Protein AF-A0A8S4F7B5-F1 (afdb_monomer_lite)

Sequence (171 aa):
MMTVSSQVSALLQYINAEASHYRSGHIVLTMGGDFTYQDAGMWYTNLDKLIEHTNRVAEGKVHLFYSTPNCYLKAVHDANPTLPTKRDDFFPYASDPNSFWTGYFTSKPTIKLYEREGNSVLQRDDFSPYASDPNSFWTGYFTSKPTIKLYEREGNNVLQVSVGRPATRDN

Organism: Plutella xylostella (NCBI:txid51655)

Structure (mmCIF, N/CA/C/O backbone):
data_AF-A0A8S4F7B5-F1
#
_entry.id   AF-A0A8S4F7B5-F1
#
loop_
_atom_site.group_PDB
_atom_site.id
_atom_site.type_symbol
_atom_site.label_atom_id
_atom_site.label_alt_id
_atom_site.label_comp_id
_atom_site.label_asym_id
_atom_site.label_entity_id
_atom_site.label_seq_id
_atom_site.pdbx_PDB_ins_code
_atom_site.Cartn_x
_atom_site.Cartn_y
_atom_site.Cartn_z
_atom_site.occupancy
_atom_site.B_iso_or_equiv
_atom_site.auth_seq_id
_atom_site.auth_comp_id
_atom_site.auth_asym_id
_atom_site.auth_atom_id
_atom_site.pdbx_PDB_model_num
ATOM 1 N N . MET A 1 1 ? 7.196 14.644 26.484 1.00 45.84 1 MET A N 1
ATOM 2 C CA . MET A 1 1 ? 6.968 13.202 26.233 1.00 45.84 1 MET A CA 1
ATOM 3 C C . MET A 1 1 ? 5.534 13.027 25.766 1.00 45.84 1 MET A C 1
ATOM 5 O O . MET A 1 1 ? 4.646 13.499 26.462 1.00 45.84 1 MET A O 1
ATOM 9 N N . MET A 1 2 ? 5.306 12.428 24.593 1.00 62.34 2 MET A N 1
ATOM 10 C CA . MET A 1 2 ? 3.946 12.111 24.132 1.00 62.34 2 MET A CA 1
ATOM 11 C C . MET A 1 2 ? 3.364 10.991 24.999 1.00 62.34 2 MET A C 1
ATOM 13 O O . MET A 1 2 ? 4.046 10.004 25.266 1.00 62.34 2 MET A O 1
ATOM 17 N N . THR A 1 3 ? 2.130 11.159 25.468 1.00 84.44 3 THR A N 1
ATOM 18 C CA . THR A 1 3 ? 1.444 10.171 26.308 1.00 84.44 3 THR A CA 1
ATOM 19 C C . THR A 1 3 ? 0.705 9.160 25.431 1.00 84.44 3 THR A C 1
ATOM 21 O O . THR A 1 3 ? 0.386 9.431 24.272 1.00 84.44 3 THR A O 1
ATOM 24 N N . VAL A 1 4 ? 0.400 7.980 25.973 1.00 82.62 4 VAL A N 1
ATOM 25 C CA . VAL A 1 4 ? -0.364 6.950 25.244 1.00 82.62 4 VAL A CA 1
ATOM 26 C C . VAL A 1 4 ? -1.724 7.492 24.782 1.00 82.62 4 VAL A C 1
ATOM 28 O O . VAL A 1 4 ? -2.125 7.268 23.646 1.00 82.62 4 VAL A O 1
ATOM 31 N N . SER A 1 5 ? -2.386 8.299 25.617 1.00 85.19 5 SER A N 1
ATOM 32 C CA . SER A 1 5 ? -3.665 8.942 25.282 1.00 85.19 5 SER A CA 1
ATOM 33 C C . SER A 1 5 ? -3.565 9.888 24.074 1.00 85.19 5 SER A C 1
ATOM 35 O O . SER A 1 5 ? -4.427 9.857 23.191 1.00 85.19 5 SER A O 1
ATOM 37 N N . SER A 1 6 ? -2.484 10.676 23.967 1.00 90.06 6 SER A N 1
ATOM 38 C CA . SER A 1 6 ? -2.290 11.546 22.798 1.00 90.06 6 SER A CA 1
ATOM 39 C C . SER A 1 6 ? -2.048 10.747 21.515 1.00 90.06 6 SER A C 1
ATOM 41 O O . SER A 1 6 ? -2.540 11.139 20.462 1.00 90.06 6 SER A O 1
ATOM 43 N N . GLN A 1 7 ? -1.346 9.610 21.602 1.00 89.81 7 GLN A N 1
ATOM 44 C CA . GLN A 1 7 ? -1.107 8.731 20.449 1.00 89.81 7 GLN A CA 1
ATOM 45 C C . GLN A 1 7 ? -2.393 8.058 19.962 1.00 89.81 7 GLN A C 1
ATOM 47 O O . GLN A 1 7 ? -2.670 8.055 18.767 1.00 89.81 7 GLN A O 1
ATOM 52 N N . VAL A 1 8 ? -3.214 7.546 20.884 1.00 92.00 8 VAL A N 1
ATOM 53 C CA . VAL A 1 8 ? -4.521 6.955 20.551 1.00 92.00 8 VAL A CA 1
ATOM 54 C C . VAL A 1 8 ? -5.432 7.989 19.892 1.00 92.00 8 VAL A C 1
ATOM 56 O O . VAL A 1 8 ? -6.066 7.698 18.882 1.00 92.00 8 VAL A O 1
ATOM 59 N N . SER A 1 9 ? -5.459 9.217 20.416 1.00 92.25 9 SER A N 1
ATOM 60 C CA . SER A 1 9 ? -6.266 10.300 19.842 1.00 92.25 9 SER A CA 1
ATOM 61 C C . SER A 1 9 ? -5.820 10.656 18.419 1.00 92.25 9 SER A C 1
ATOM 63 O O . SER A 1 9 ? -6.657 10.776 17.526 1.00 92.25 9 SER A O 1
ATOM 65 N N . ALA A 1 10 ? -4.506 10.764 18.191 1.00 93.69 10 ALA A N 1
ATOM 66 C CA . ALA A 1 10 ? -3.943 11.013 16.865 1.00 93.69 10 ALA A CA 1
ATOM 67 C C . ALA A 1 10 ? -4.250 9.867 15.886 1.00 93.69 10 ALA A C 1
ATOM 69 O O . ALA A 1 10 ? -4.656 10.115 14.751 1.00 93.69 10 ALA A O 1
ATOM 70 N N . LEU A 1 11 ? -4.130 8.615 16.339 1.00 93.12 11 LEU A N 1
ATOM 71 C CA . LEU A 1 11 ? -4.462 7.439 15.539 1.00 93.12 11 LEU A CA 1
ATOM 72 C C . LEU A 1 11 ? -5.942 7.421 15.143 1.00 93.12 11 LEU A C 1
ATOM 74 O O . LEU A 1 11 ? -6.256 7.186 13.982 1.00 93.12 11 LEU A O 1
ATOM 78 N N . LEU A 1 12 ? -6.856 7.693 16.076 1.00 93.25 12 LEU A N 1
ATOM 79 C CA . LEU A 1 12 ? -8.290 7.746 15.778 1.00 93.25 12 LEU A CA 1
ATOM 80 C C . LEU A 1 12 ? -8.618 8.850 14.769 1.00 93.25 12 LEU A C 1
ATOM 82 O O . LEU A 1 12 ? -9.440 8.645 13.878 1.00 93.25 12 LEU A O 1
ATOM 86 N N . GLN A 1 13 ? -7.965 10.008 14.874 1.00 93.94 13 GLN A N 1
ATOM 87 C CA . GLN A 1 13 ? -8.134 11.090 13.908 1.00 93.94 13 GLN A CA 1
ATOM 88 C C . GLN A 1 13 ? -7.653 10.676 12.509 1.00 93.94 13 GLN A C 1
ATOM 90 O O . GLN A 1 13 ? -8.356 10.924 11.531 1.00 93.94 13 GLN A O 1
ATOM 95 N N . TYR A 1 14 ? -6.510 9.989 12.427 1.00 94.62 14 TYR A N 1
ATOM 96 C CA . TYR A 1 14 ? -5.989 9.428 11.180 1.00 94.62 14 TYR A CA 1
ATOM 97 C C . TYR A 1 14 ? -6.932 8.376 10.580 1.00 94.62 14 TYR A C 1
ATOM 99 O O . TYR A 1 14 ? -7.303 8.483 9.415 1.00 94.62 14 TYR A O 1
ATOM 107 N N . ILE A 1 15 ? -7.399 7.414 11.383 1.00 94.19 15 ILE A N 1
ATOM 108 C CA . ILE A 1 15 ? -8.335 6.367 10.944 1.00 94.19 15 ILE A CA 1
ATOM 109 C C . ILE A 1 15 ? -9.627 6.983 10.400 1.00 94.19 15 ILE A C 1
ATOM 111 O O . ILE A 1 15 ? -10.109 6.555 9.357 1.00 94.19 15 ILE A O 1
ATOM 115 N N . ASN A 1 16 ? -10.178 7.999 11.069 1.00 92.81 16 ASN A N 1
ATOM 116 C CA . ASN A 1 16 ? -11.397 8.668 10.611 1.00 92.81 16 ASN A CA 1
ATOM 117 C C . ASN A 1 16 ? -11.197 9.424 9.290 1.00 92.81 16 ASN A C 1
ATOM 119 O O . ASN A 1 16 ? -12.112 9.461 8.469 1.00 92.81 16 ASN A O 1
ATOM 123 N N . ALA A 1 17 ? -10.019 10.015 9.073 1.00 94.81 17 ALA A N 1
ATOM 124 C CA . ALA A 1 17 ? -9.685 10.652 7.804 1.00 94.81 17 ALA A CA 1
ATOM 125 C C . ALA A 1 17 ? -9.550 9.608 6.684 1.00 94.81 17 ALA A C 1
ATOM 127 O O . ALA A 1 17 ? -10.208 9.731 5.650 1.00 94.81 17 ALA A O 1
ATOM 128 N N . GLU A 1 18 ? -8.785 8.541 6.924 1.00 94.75 18 GLU A N 1
ATOM 129 C CA . GLU A 1 18 ? -8.606 7.438 5.975 1.00 94.75 18 GLU A CA 1
ATOM 130 C C . GLU A 1 18 ? -9.930 6.763 5.622 1.00 94.75 18 GLU A C 1
ATOM 132 O O . GLU A 1 18 ? -10.190 6.514 4.449 1.00 94.75 18 GLU A O 1
ATOM 137 N N . ALA A 1 19 ? -10.817 6.546 6.600 1.00 94.06 19 ALA A N 1
ATOM 138 C CA . ALA A 1 19 ? -12.126 5.921 6.400 1.00 94.06 19 ALA A CA 1
ATOM 139 C C . ALA A 1 19 ? -12.930 6.555 5.256 1.00 94.06 19 ALA A C 1
ATOM 141 O O . ALA A 1 19 ? -13.642 5.850 4.545 1.00 94.06 19 ALA A O 1
ATOM 142 N N . SER A 1 20 ? -12.793 7.870 5.052 1.00 94.38 20 SER A N 1
ATOM 143 C CA . SER A 1 20 ? -13.506 8.610 4.006 1.00 94.38 20 SER A CA 1
ATOM 144 C C . SER A 1 20 ? -13.062 8.265 2.577 1.00 94.38 20 SER A C 1
ATOM 146 O O . SER A 1 20 ? -13.819 8.480 1.629 1.00 94.38 20 SER A O 1
ATOM 148 N N . HIS A 1 21 ? -11.862 7.704 2.408 1.00 95.06 21 HIS A N 1
ATOM 149 C CA . HIS A 1 21 ? -11.310 7.307 1.112 1.00 95.06 21 HIS A CA 1
ATOM 150 C C . HIS A 1 21 ? -11.666 5.866 0.718 1.00 95.06 21 HIS A C 1
ATOM 152 O O . HIS A 1 21 ? -11.539 5.499 -0.453 1.00 95.06 21 HIS A O 1
ATOM 158 N N . TYR A 1 22 ? -12.155 5.053 1.660 1.00 95.00 22 TYR A N 1
ATOM 159 C CA . TYR A 1 22 ? -12.557 3.668 1.415 1.00 95.00 22 TYR A CA 1
ATOM 160 C C . TYR A 1 22 ? -14.074 3.544 1.241 1.00 95.00 22 TYR A C 1
ATOM 162 O O . TYR A 1 22 ? -14.865 4.300 1.793 1.00 95.00 22 TYR A O 1
ATOM 170 N N . ARG A 1 23 ? -14.501 2.540 0.467 1.00 94.19 23 ARG A N 1
ATOM 171 C CA . ARG A 1 23 ? -15.930 2.242 0.237 1.00 94.19 23 ARG A CA 1
ATOM 172 C C . ARG A 1 23 ? -16.518 1.220 1.213 1.00 94.19 23 ARG A C 1
ATOM 174 O O . ARG A 1 23 ? -17.708 0.935 1.142 1.00 94.19 23 ARG A O 1
ATOM 181 N N . SER A 1 24 ? -15.693 0.636 2.080 1.00 94.25 24 SER A N 1
ATOM 182 C CA . SER A 1 24 ? -16.091 -0.384 3.057 1.00 94.25 24 SER A CA 1
ATOM 183 C C . SER A 1 24 ? -15.783 0.087 4.477 1.00 94.25 24 SER A C 1
ATOM 185 O O . SER A 1 24 ? -14.912 0.933 4.657 1.00 94.25 24 SER A O 1
ATOM 187 N N . GLY A 1 25 ? -16.425 -0.512 5.484 1.00 93.06 25 GLY A N 1
ATOM 188 C CA . GLY A 1 25 ? -16.119 -0.266 6.902 1.00 93.06 25 GLY A CA 1
ATOM 189 C C . GLY A 1 25 ? -14.794 -0.873 7.388 1.00 93.06 25 GLY A C 1
ATOM 190 O O . GLY A 1 25 ? -14.536 -0.896 8.588 1.00 93.06 25 GLY A O 1
ATOM 191 N N . HIS A 1 26 ? -13.967 -1.394 6.478 1.00 95.38 26 HIS A N 1
ATOM 192 C CA . HIS A 1 26 ? -12.668 -1.981 6.776 1.00 95.38 26 HIS A CA 1
ATOM 193 C C . HIS A 1 26 ? -11.554 -1.130 6.167 1.00 95.38 26 HIS A C 1
ATOM 195 O O . HIS A 1 26 ? -11.553 -0.843 4.967 1.00 95.38 26 HIS A O 1
ATOM 201 N N . ILE A 1 27 ? -10.565 -0.793 6.992 1.00 95.44 27 ILE A N 1
ATOM 202 C CA . ILE A 1 27 ? -9.382 -0.017 6.605 1.00 95.44 27 ILE A CA 1
ATOM 203 C C . ILE A 1 27 ? -8.150 -0.878 6.861 1.00 95.44 27 ILE A C 1
ATOM 205 O O . ILE A 1 27 ? -8.087 -1.603 7.856 1.00 95.44 27 ILE A O 1
ATOM 209 N N . VAL A 1 28 ? -7.177 -0.804 5.956 1.00 95.00 28 VAL A N 1
ATOM 210 C CA . VAL A 1 28 ? -5.881 -1.462 6.114 1.00 95.00 28 VAL A CA 1
ATOM 211 C C . VAL A 1 28 ? -4.855 -0.449 6.614 1.00 95.00 28 VAL A C 1
ATOM 213 O O . VAL A 1 28 ? -4.685 0.613 6.027 1.00 95.00 28 VAL A O 1
ATOM 216 N N . LEU A 1 29 ? -4.167 -0.784 7.706 1.00 94.75 29 LEU A N 1
ATOM 217 C CA . LEU A 1 29 ? -3.050 -0.004 8.236 1.00 94.75 29 LEU A CA 1
ATOM 218 C C . LEU A 1 29 ? -1.761 -0.800 8.042 1.00 94.75 29 LEU A C 1
ATOM 220 O O . LEU A 1 29 ? -1.585 -1.873 8.623 1.00 94.75 29 LEU A O 1
ATOM 224 N N . THR A 1 30 ? -0.855 -0.287 7.216 1.00 94.44 30 THR A N 1
ATOM 225 C CA . THR A 1 30 ? 0.435 -0.927 6.942 1.00 94.44 30 THR A CA 1
ATOM 226 C C . THR A 1 30 ? 1.453 -0.520 8.002 1.00 94.44 30 THR A C 1
ATOM 228 O O . THR A 1 30 ? 2.200 0.441 7.834 1.00 94.44 30 THR A O 1
ATOM 231 N N . MET A 1 31 ? 1.471 -1.249 9.118 1.00 92.44 31 MET A N 1
ATOM 232 C CA . MET A 1 31 ? 2.392 -0.997 10.229 1.00 92.44 31 MET A CA 1
ATOM 233 C C . MET A 1 31 ? 3.798 -1.506 9.892 1.00 92.44 31 MET A C 1
ATOM 235 O O . MET A 1 31 ? 4.159 -2.611 10.288 1.00 92.44 31 MET A O 1
ATOM 239 N N . GLY A 1 32 ? 4.586 -0.727 9.152 1.00 93.44 32 GLY A N 1
ATOM 240 C CA 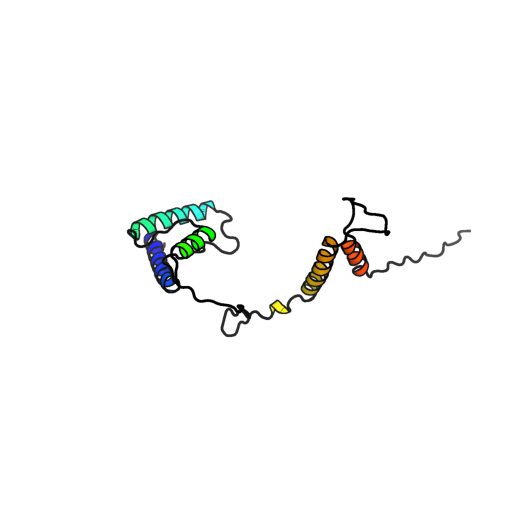. GLY A 1 32 ? 5.956 -1.078 8.776 1.00 93.44 32 GLY A CA 1
ATOM 241 C C . GLY A 1 32 ? 6.616 -0.053 7.855 1.00 93.44 32 GLY A C 1
ATOM 242 O O . GLY A 1 32 ? 6.103 1.042 7.645 1.00 93.44 32 GLY A O 1
ATOM 243 N N . GLY A 1 33 ? 7.773 -0.428 7.321 1.00 93.19 33 GLY A N 1
ATOM 244 C CA . GLY A 1 33 ? 8.588 0.364 6.401 1.00 93.19 33 GLY A CA 1
ATOM 245 C C . GLY A 1 33 ? 9.874 -0.372 6.024 1.00 93.19 33 GLY A C 1
ATOM 246 O O . GLY A 1 33 ? 10.079 -1.523 6.431 1.00 93.19 33 GLY A O 1
ATOM 247 N N . ASP A 1 34 ? 10.752 0.296 5.282 1.00 94.94 34 ASP A N 1
ATOM 248 C CA . ASP A 1 34 ? 12.018 -0.272 4.814 1.00 94.94 34 ASP A CA 1
ATOM 249 C C . ASP A 1 34 ? 12.857 -0.809 5.982 1.00 94.94 34 ASP A C 1
ATOM 251 O O . ASP A 1 34 ? 13.203 -0.081 6.912 1.00 94.94 34 ASP A O 1
ATOM 255 N N . PHE A 1 35 ? 13.168 -2.108 5.938 1.00 93.12 35 PHE A N 1
ATOM 256 C CA . PHE A 1 35 ? 13.987 -2.810 6.938 1.00 93.12 35 PHE A CA 1
ATOM 257 C C . PHE A 1 35 ? 13.511 -2.667 8.397 1.00 93.12 35 PHE A C 1
ATOM 259 O O . PHE A 1 35 ? 14.313 -2.752 9.333 1.00 93.12 35 PHE A O 1
ATOM 266 N N . THR A 1 36 ? 12.209 -2.469 8.605 1.00 93.62 36 THR A N 1
ATOM 267 C CA . THR A 1 36 ? 11.583 -2.498 9.938 1.00 93.62 36 THR A CA 1
ATOM 268 C C . THR A 1 36 ? 11.489 -3.929 10.494 1.00 93.62 36 THR A C 1
ATOM 270 O O . THR A 1 36 ? 11.775 -4.896 9.793 1.00 93.62 36 THR A O 1
ATOM 273 N N . TYR A 1 37 ? 11.120 -4.072 11.776 1.00 95.12 37 TYR A N 1
ATOM 274 C CA . TYR A 1 37 ? 10.999 -5.363 12.485 1.00 95.12 37 TYR A CA 1
ATOM 275 C C . TYR A 1 37 ? 12.288 -6.190 12.657 1.00 95.12 37 TYR A C 1
ATOM 277 O O . TYR A 1 37 ? 12.206 -7.374 12.972 1.00 95.12 37 TYR A O 1
ATOM 285 N N . GLN A 1 38 ? 13.480 -5.590 12.545 1.00 95.31 38 GLN A N 1
ATOM 286 C CA . GLN A 1 38 ? 14.731 -6.280 12.922 1.00 95.31 38 GLN A CA 1
ATOM 287 C C . GLN A 1 38 ? 14.716 -6.736 14.391 1.00 95.31 38 GLN A C 1
ATOM 289 O O . GLN A 1 38 ? 15.119 -7.853 14.698 1.00 95.31 38 GLN A O 1
ATOM 294 N N . ASP A 1 39 ? 14.180 -5.890 15.277 1.00 94.19 39 ASP A N 1
ATOM 295 C CA . ASP A 1 39 ? 13.729 -6.276 16.615 1.00 94.19 39 ASP A CA 1
ATOM 296 C C . ASP A 1 39 ? 12.199 -6.224 16.656 1.00 94.19 39 ASP A C 1
ATOM 298 O O . ASP A 1 39 ? 11.582 -5.194 16.944 1.00 94.19 39 ASP A O 1
ATOM 302 N N . ALA A 1 40 ? 11.575 -7.345 16.312 1.00 94.94 40 ALA A N 1
ATOM 303 C CA . ALA A 1 40 ? 10.126 -7.463 16.279 1.00 94.94 40 ALA A CA 1
ATOM 304 C C . ALA A 1 40 ? 9.484 -7.356 17.675 1.00 94.94 40 ALA A C 1
ATOM 306 O O . ALA A 1 40 ? 8.343 -6.906 17.785 1.00 94.94 40 ALA A O 1
ATOM 307 N N . GLY A 1 41 ? 10.203 -7.727 18.743 1.00 96.62 41 GLY A N 1
ATOM 308 C CA . GLY A 1 41 ? 9.665 -7.738 20.106 1.00 96.62 41 GLY A CA 1
ATOM 309 C C . GLY A 1 41 ? 9.252 -6.343 20.568 1.00 96.62 41 GLY A C 1
ATOM 310 O O . GLY A 1 41 ? 8.166 -6.161 21.128 1.00 96.62 41 GLY A O 1
ATOM 311 N N . MET A 1 42 ? 10.071 -5.339 20.252 1.00 93.88 42 MET A N 1
ATOM 312 C CA . MET A 1 42 ? 9.765 -3.936 20.526 1.00 93.88 42 MET A CA 1
ATOM 313 C C . MET A 1 42 ? 8.503 -3.457 19.788 1.00 93.88 42 MET A C 1
ATOM 315 O O . MET A 1 42 ? 7.657 -2.787 20.385 1.00 93.88 42 MET A O 1
ATOM 319 N N . TRP A 1 43 ? 8.340 -3.828 18.514 1.00 94.50 43 TRP A N 1
ATOM 320 C CA . TRP A 1 43 ? 7.173 -3.445 17.713 1.00 94.50 43 TRP A CA 1
ATOM 321 C C . TRP A 1 43 ? 5.887 -4.083 18.226 1.00 94.50 43 TRP A C 1
ATOM 323 O O . TRP A 1 43 ? 4.926 -3.365 18.500 1.00 94.50 43 TRP A O 1
ATOM 333 N N . TYR A 1 44 ? 5.875 -5.405 18.411 1.00 96.25 44 TYR A N 1
ATOM 334 C CA . TYR A 1 44 ? 4.685 -6.117 18.879 1.00 96.25 44 TYR A CA 1
ATOM 335 C C . TYR A 1 44 ? 4.249 -5.642 20.266 1.00 96.25 44 TYR A C 1
ATOM 337 O O . TYR A 1 44 ? 3.085 -5.304 20.444 1.00 96.25 44 TYR A O 1
ATOM 345 N N . THR A 1 45 ? 5.188 -5.443 21.196 1.00 95.62 45 THR A N 1
ATOM 346 C CA . THR A 1 45 ? 4.871 -4.925 22.540 1.00 95.62 45 THR A CA 1
ATOM 347 C C . THR A 1 45 ? 4.177 -3.558 22.499 1.00 95.62 45 THR A C 1
ATOM 349 O O . THR A 1 45 ? 3.295 -3.270 23.310 1.00 95.62 45 THR A O 1
ATOM 352 N N . ASN A 1 46 ? 4.586 -2.676 21.584 1.00 93.00 46 ASN A N 1
ATOM 353 C CA . ASN A 1 46 ? 3.983 -1.349 21.452 1.00 93.00 46 ASN A CA 1
ATOM 354 C C . ASN A 1 46 ? 2.642 -1.393 20.7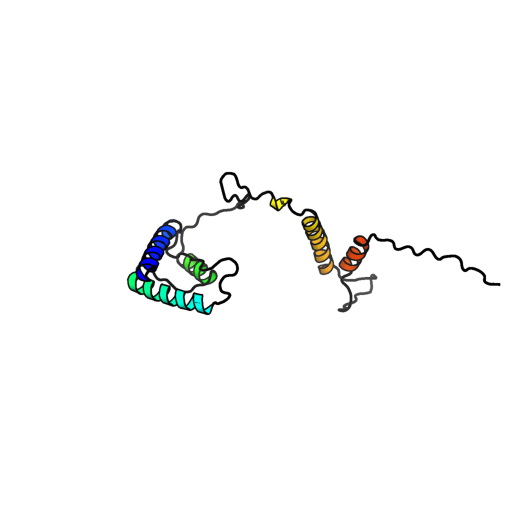11 1.00 93.00 46 ASN A C 1
ATOM 356 O O . ASN A 1 46 ? 1.722 -0.659 21.074 1.00 93.00 46 ASN A O 1
ATOM 360 N N . LEU A 1 47 ? 2.517 -2.259 19.706 1.00 94.19 47 LEU A N 1
ATOM 361 C CA . LEU A 1 47 ? 1.273 -2.477 18.973 1.00 94.19 47 LEU A CA 1
ATOM 362 C C . LEU A 1 47 ? 0.192 -3.099 19.863 1.00 94.19 47 LEU A C 1
ATOM 364 O O . LEU A 1 47 ? -0.936 -2.621 19.827 1.00 94.19 47 LEU A O 1
ATOM 368 N N . ASP A 1 48 ? 0.535 -4.068 20.713 1.00 95.75 48 ASP A N 1
ATOM 369 C CA . ASP A 1 48 ? -0.394 -4.671 21.676 1.00 95.75 48 ASP A CA 1
ATOM 370 C C . ASP A 1 48 ? -0.998 -3.609 22.601 1.00 95.75 48 ASP A C 1
ATOM 372 O O . ASP A 1 48 ? -2.219 -3.509 22.740 1.00 95.75 48 ASP A O 1
ATOM 376 N N . LYS A 1 49 ? -0.150 -2.733 23.159 1.00 93.56 49 LYS A N 1
ATOM 377 C CA . LYS A 1 49 ? -0.599 -1.597 23.979 1.00 93.56 49 LYS A CA 1
ATOM 378 C C . LYS A 1 49 ? -1.507 -0.664 23.181 1.00 93.56 49 LYS A C 1
ATOM 380 O O . LYS A 1 49 ? -2.545 -0.233 23.679 1.00 93.56 49 LYS A O 1
ATOM 385 N N . LEU A 1 50 ? -1.125 -0.335 21.948 1.00 92.75 50 LEU A N 1
ATOM 386 C CA . LEU A 1 50 ? -1.900 0.558 21.091 1.00 92.75 50 LEU A CA 1
ATOM 387 C C . LEU A 1 50 ? -3.28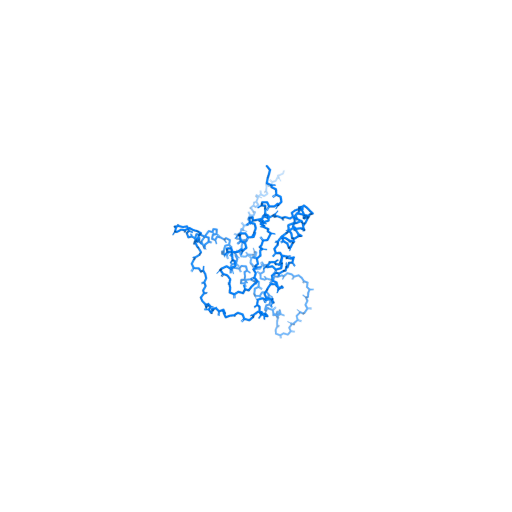4 -0.026 20.775 1.00 92.75 50 LEU A C 1
ATOM 389 O O . LEU A 1 50 ? -4.277 0.696 20.865 1.00 92.75 50 LEU A O 1
ATOM 393 N N . ILE A 1 51 ? -3.357 -1.320 20.463 1.00 94.38 51 ILE A N 1
ATOM 394 C CA . ILE A 1 51 ? -4.596 -2.061 20.203 1.00 94.38 51 ILE A CA 1
ATOM 395 C C . ILE A 1 51 ? -5.490 -2.059 21.441 1.00 94.38 51 ILE A C 1
ATOM 397 O O . ILE A 1 51 ? -6.649 -1.650 21.357 1.00 94.38 51 ILE A O 1
ATOM 401 N N . GLU A 1 52 ? -4.952 -2.450 22.597 1.00 94.00 52 GLU A N 1
ATOM 402 C CA . GLU A 1 52 ? -5.710 -2.522 23.846 1.00 94.00 52 GLU A CA 1
ATOM 403 C C . GLU A 1 52 ? -6.294 -1.154 24.228 1.00 94.00 52 GLU A C 1
ATOM 405 O O . GLU A 1 52 ? -7.493 -1.029 24.498 1.00 94.00 52 GLU A O 1
ATOM 410 N N . HIS A 1 53 ? -5.465 -0.106 24.213 1.00 93.19 53 HIS A N 1
ATOM 411 C CA . HIS A 1 53 ? -5.900 1.236 24.587 1.00 93.19 53 HIS A CA 1
ATOM 412 C C . HIS A 1 53 ? -6.895 1.829 23.586 1.00 93.19 53 HIS A C 1
ATOM 414 O O . HIS A 1 53 ? -7.872 2.449 24.007 1.00 93.19 53 HIS A O 1
ATOM 420 N N . THR A 1 54 ? -6.694 1.618 22.284 1.00 93.06 54 THR A N 1
ATOM 421 C CA . THR A 1 54 ? -7.606 2.137 21.253 1.00 93.06 54 THR A CA 1
ATOM 422 C C . THR A 1 54 ? -8.967 1.456 21.332 1.00 93.06 54 THR A C 1
ATOM 424 O O . THR A 1 54 ? -9.984 2.145 21.353 1.00 93.06 54 THR A O 1
ATOM 427 N N . ASN A 1 55 ? -9.006 0.127 21.469 1.00 93.75 55 ASN A N 1
ATOM 428 C CA . ASN A 1 55 ? -10.263 -0.619 21.577 1.00 93.75 55 ASN A CA 1
ATOM 429 C C . ASN A 1 55 ? -11.047 -0.256 22.846 1.00 93.75 55 ASN A C 1
ATOM 431 O O . ASN A 1 55 ? -12.275 -0.201 22.811 1.00 93.75 55 ASN A O 1
ATOM 435 N N . ARG A 1 56 ? -10.352 0.050 23.953 1.00 91.62 56 ARG A N 1
ATOM 436 C CA . ARG A 1 56 ? -10.987 0.529 25.190 1.00 91.62 56 ARG A CA 1
ATOM 437 C C . ARG A 1 56 ? -11.605 1.919 25.027 1.00 91.62 56 ARG A C 1
ATOM 439 O O . ARG A 1 56 ? -12.714 2.137 25.494 1.00 91.62 56 ARG A O 1
ATOM 446 N N . VAL A 1 57 ? -10.894 2.849 24.386 1.00 90.56 57 VAL A N 1
ATOM 447 C CA . VAL A 1 57 ? -11.339 4.248 24.218 1.00 90.56 57 VAL A CA 1
ATOM 448 C C . VAL A 1 57 ? -12.416 4.389 23.140 1.00 90.56 57 VAL A C 1
ATOM 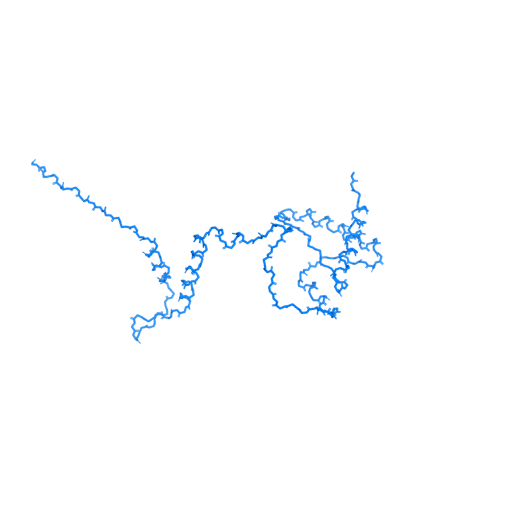450 O O . VAL A 1 57 ? -13.284 5.249 23.248 1.00 90.56 57 VAL A O 1
ATOM 453 N N . ALA A 1 58 ? -12.378 3.564 22.093 1.00 85.88 58 ALA A N 1
ATOM 454 C CA . ALA A 1 58 ? -13.303 3.671 20.969 1.00 85.88 58 ALA A CA 1
ATOM 455 C C . ALA A 1 58 ? -14.720 3.144 21.266 1.00 85.88 58 ALA A C 1
ATOM 457 O O . ALA A 1 58 ? -15.611 3.362 20.445 1.00 85.88 58 ALA A O 1
ATOM 458 N N . GLU A 1 59 ? -14.934 2.453 22.394 1.00 83.12 59 GLU A N 1
ATOM 459 C CA . GLU A 1 59 ? -16.242 1.942 22.850 1.00 83.12 59 GLU A CA 1
ATOM 460 C C . GLU A 1 59 ? -17.049 1.233 21.739 1.00 83.12 59 GLU A C 1
ATOM 462 O O . GLU A 1 59 ? -18.244 1.452 21.559 1.00 83.12 59 GLU A O 1
ATOM 467 N N . GLY A 1 60 ? -16.378 0.398 20.938 1.00 80.06 60 GLY A N 1
ATOM 468 C CA . GLY A 1 60 ? -17.009 -0.376 19.860 1.00 80.06 60 GLY A CA 1
ATOM 469 C C . GLY A 1 60 ? -17.223 0.369 18.536 1.00 80.06 60 GLY A C 1
ATOM 470 O O . GLY A 1 60 ? -17.673 -0.246 17.574 1.00 80.06 60 GLY A O 1
ATOM 471 N N . LYS A 1 61 ? -16.863 1.657 18.433 1.00 87.44 61 LYS A N 1
ATOM 472 C CA . LYS A 1 61 ? -16.907 2.409 17.160 1.00 87.44 61 LYS A CA 1
ATOM 473 C C . LYS A 1 61 ? -15.781 2.019 16.203 1.00 87.44 61 LYS A C 1
ATOM 475 O O . LYS A 1 61 ? -15.958 2.068 14.992 1.00 87.44 61 LYS A O 1
ATOM 480 N N . VAL A 1 62 ? -14.625 1.653 16.752 1.00 92.00 62 VAL A N 1
ATOM 481 C CA . VAL A 1 62 ? -13.444 1.195 16.013 1.00 92.00 62 VAL A CA 1
ATOM 482 C C . VAL A 1 62 ? -12.931 -0.066 16.692 1.00 92.00 62 VAL A C 1
ATOM 484 O O . VAL A 1 62 ? -12.858 -0.121 17.918 1.00 92.00 62 VAL A O 1
ATOM 487 N N . HIS A 1 63 ? -12.573 -1.067 15.890 1.00 93.94 63 HIS A N 1
ATOM 488 C CA . HIS A 1 63 ? -11.981 -2.309 16.368 1.00 93.94 63 HIS A CA 1
ATOM 489 C C . HIS A 1 63 ? -10.652 -2.549 15.651 1.00 93.94 63 HIS A C 1
ATOM 491 O O . HIS A 1 63 ? -10.621 -2.915 14.475 1.00 93.94 63 HIS A O 1
ATOM 497 N N . LEU A 1 64 ? -9.553 -2.318 16.365 1.00 94.62 64 LEU A N 1
ATOM 498 C CA . LEU A 1 64 ? -8.194 -2.536 15.890 1.00 94.62 64 LEU A CA 1
ATOM 499 C C . LEU A 1 64 ? -7.734 -3.945 16.277 1.00 94.62 64 LEU A C 1
ATOM 501 O O . LEU A 1 64 ? -7.933 -4.382 17.409 1.00 94.62 64 LEU A O 1
ATOM 505 N N . PHE A 1 65 ? -7.130 -4.668 15.338 1.00 95.31 65 PHE A N 1
ATOM 506 C CA . PHE A 1 65 ? -6.627 -6.023 15.557 1.00 95.31 65 PHE A CA 1
ATOM 507 C C . PHE A 1 65 ? -5.556 -6.372 14.522 1.00 95.31 65 PHE A C 1
ATOM 509 O O . PHE A 1 65 ? -5.483 -5.759 13.455 1.00 95.31 65 PHE A O 1
ATOM 516 N N . TYR A 1 66 ? -4.736 -7.378 14.825 1.00 97.00 66 TYR A N 1
ATOM 517 C CA . TYR A 1 66 ? -3.786 -7.914 13.856 1.00 97.00 66 TYR A CA 1
ATOM 518 C C . TYR A 1 66 ? -4.505 -8.608 12.709 1.00 97.00 66 TYR A C 1
ATOM 520 O O . TYR A 1 66 ? -5.384 -9.442 12.914 1.00 97.00 66 TYR A O 1
ATOM 528 N N . SER A 1 67 ? -4.086 -8.297 11.490 1.00 96.69 67 SER A N 1
ATOM 529 C CA . SER A 1 67 ? -4.659 -8.876 10.285 1.00 96.69 67 SER A CA 1
ATOM 530 C C . SER A 1 67 ? -3.573 -9.144 9.250 1.00 96.69 67 SER A C 1
ATOM 532 O O . SER A 1 67 ? -2.418 -8.748 9.401 1.00 96.69 67 SER A O 1
ATOM 534 N N . THR A 1 68 ? -3.965 -9.827 8.183 1.00 96.88 68 THR A N 1
ATOM 535 C CA . THR A 1 68 ? -3.149 -10.035 6.987 1.00 96.88 68 THR A CA 1
ATOM 536 C C . THR A 1 68 ? -3.874 -9.437 5.781 1.00 96.88 68 THR A C 1
ATOM 538 O O . THR A 1 68 ? -5.105 -9.318 5.816 1.00 96.88 68 THR A O 1
ATOM 541 N N . PRO A 1 69 ? -3.169 -9.105 4.684 1.00 96.75 69 PRO A N 1
ATOM 542 C CA . PRO A 1 69 ? -3.818 -8.612 3.468 1.00 96.75 69 PRO A CA 1
ATOM 543 C C . PRO A 1 69 ? -4.928 -9.544 2.956 1.00 96.75 69 PRO A C 1
ATOM 545 O O . PRO A 1 69 ? -5.962 -9.074 2.491 1.00 96.75 69 PRO A O 1
ATOM 548 N N . ASN A 1 70 ? -4.765 -10.862 3.120 1.00 97.50 70 ASN A N 1
ATOM 549 C CA . ASN A 1 70 ? -5.782 -11.848 2.754 1.00 97.50 70 ASN A CA 1
ATOM 550 C C . ASN A 1 70 ? -7.051 -11.733 3.619 1.00 97.50 70 ASN A C 1
ATOM 552 O O . ASN A 1 70 ? -8.162 -11.690 3.094 1.00 97.50 70 ASN A O 1
ATOM 556 N N . CYS A 1 71 ? -6.900 -11.631 4.945 1.00 96.88 71 CYS A N 1
ATOM 557 C CA . CYS A 1 71 ? -8.036 -11.442 5.852 1.00 96.88 71 CYS A CA 1
ATOM 558 C C . CYS A 1 71 ? -8.767 -10.118 5.585 1.00 96.88 71 CYS A C 1
ATOM 560 O O . CYS A 1 71 ? -9.995 -10.079 5.635 1.00 96.88 71 CYS A O 1
ATOM 562 N N . TYR A 1 72 ? -8.027 -9.050 5.265 1.00 97.06 72 TYR A N 1
ATOM 563 C CA . TYR A 1 72 ? -8.605 -7.764 4.874 1.00 97.06 72 TYR A CA 1
ATOM 564 C C . TYR A 1 72 ? -9.437 -7.879 3.592 1.00 97.06 72 TYR A C 1
ATOM 566 O O . TYR A 1 72 ? -10.603 -7.493 3.589 1.00 97.06 72 TYR A O 1
ATOM 574 N N . LEU A 1 73 ? -8.880 -8.466 2.528 1.00 96.69 73 LEU A N 1
ATOM 575 C CA . LEU A 1 73 ? -9.603 -8.652 1.266 1.00 96.69 73 LEU A CA 1
ATOM 576 C C . LEU A 1 73 ? -10.860 -9.505 1.444 1.00 96.69 73 LEU A C 1
ATOM 578 O O . LEU A 1 73 ? -11.898 -9.170 0.879 1.00 96.69 73 LEU A O 1
ATOM 582 N N . LYS A 1 74 ? -10.797 -10.555 2.272 1.00 97.56 74 LYS A N 1
ATOM 583 C CA . LYS A 1 74 ? -11.975 -11.349 2.636 1.00 97.56 74 LYS A CA 1
ATOM 584 C C . LYS A 1 74 ? -13.048 -10.487 3.310 1.00 97.56 74 LYS A C 1
ATOM 586 O O . LYS A 1 74 ? -14.203 -10.552 2.912 1.00 97.56 74 LYS A O 1
ATOM 591 N N . ALA A 1 75 ? -12.680 -9.662 4.290 1.00 96.75 75 ALA A N 1
ATOM 592 C CA . ALA A 1 75 ? -13.628 -8.786 4.983 1.00 96.75 75 ALA A CA 1
ATOM 593 C C . ALA A 1 75 ? -14.264 -7.749 4.039 1.00 96.75 75 ALA A C 1
ATOM 595 O O . ALA A 1 75 ? -15.470 -7.521 4.087 1.00 96.75 75 ALA A O 1
ATOM 596 N N . VAL A 1 76 ? -13.477 -7.162 3.131 1.00 96.69 76 VAL A N 1
ATOM 597 C CA . VAL A 1 76 ? -13.986 -6.242 2.101 1.00 96.69 76 VAL A CA 1
ATOM 598 C C . VAL A 1 76 ? -14.934 -6.960 1.142 1.00 96.69 76 VAL A C 1
ATOM 600 O O . VAL A 1 76 ? -15.984 -6.418 0.815 1.00 96.69 76 VAL A O 1
ATOM 603 N N . HIS A 1 77 ? -14.594 -8.174 0.708 1.00 96.62 77 HIS A N 1
ATOM 604 C CA . HIS A 1 77 ? -15.458 -8.986 -0.146 1.00 96.62 77 HIS A CA 1
ATOM 605 C C . HIS A 1 77 ? -16.787 -9.324 0.548 1.00 96.62 77 HIS A C 1
ATOM 607 O O . HIS A 1 77 ? -17.849 -9.131 -0.037 1.00 96.62 77 HIS A O 1
ATOM 613 N N . ASP A 1 78 ? -16.738 -9.767 1.807 1.00 97.56 78 ASP A N 1
ATOM 614 C CA . ASP A 1 78 ? -17.921 -10.123 2.600 1.00 97.56 78 ASP A CA 1
ATOM 615 C C . ASP A 1 78 ? -18.821 -8.901 2.876 1.00 97.56 78 ASP A C 1
ATOM 617 O O . ASP A 1 78 ? -20.041 -9.034 2.952 1.00 97.56 78 ASP A O 1
ATOM 621 N N . ALA A 1 79 ? -18.241 -7.697 2.956 1.00 96.31 79 ALA A N 1
ATOM 622 C CA . ALA A 1 79 ? -18.982 -6.439 3.050 1.00 96.31 79 ALA A CA 1
ATOM 623 C C . ALA A 1 79 ? -19.696 -6.038 1.740 1.00 96.31 79 ALA A C 1
ATOM 625 O O . ALA A 1 79 ? -20.504 -5.110 1.750 1.00 96.31 79 ALA A O 1
ATOM 626 N N . ASN A 1 80 ? -19.394 -6.711 0.622 1.00 96.38 80 ASN A N 1
ATOM 627 C CA . ASN A 1 80 ? -19.973 -6.515 -0.711 1.00 96.38 80 ASN A CA 1
ATOM 628 C C . ASN A 1 80 ? -20.152 -5.035 -1.144 1.00 96.38 80 ASN A C 1
ATOM 630 O O . ASN A 1 80 ? -21.259 -4.615 -1.502 1.00 96.38 80 ASN A O 1
ATOM 634 N N . PRO A 1 81 ? -19.090 -4.205 -1.108 1.00 96.06 81 PRO A N 1
ATOM 635 C CA . PRO A 1 81 ? -19.178 -2.809 -1.509 1.00 96.06 81 PRO A CA 1
ATOM 636 C C . PRO A 1 81 ? -19.290 -2.669 -3.031 1.00 96.06 81 PRO A C 1
ATOM 638 O O . PRO A 1 81 ? -18.734 -3.447 -3.805 1.00 96.06 81 PRO A O 1
ATOM 641 N N . THR A 1 82 ? -19.929 -1.595 -3.492 1.00 96.50 82 THR A N 1
ATOM 642 C CA . THR A 1 82 ? -19.926 -1.242 -4.919 1.00 96.50 82 THR A CA 1
ATOM 643 C C . THR A 1 82 ? -18.585 -0.611 -5.304 1.00 96.50 82 THR A C 1
ATOM 645 O O . THR A 1 82 ? -18.335 0.561 -5.005 1.00 96.50 82 THR A O 1
ATOM 648 N N . LEU A 1 83 ? -17.714 -1.368 -5.974 1.00 95.31 83 LEU A N 1
ATOM 649 C CA . LEU A 1 83 ? -16.394 -0.911 -6.431 1.00 95.31 83 LEU A CA 1
ATOM 650 C C . LEU A 1 83 ? -16.417 -0.486 -7.913 1.00 95.31 83 LEU A C 1
ATOM 652 O O . LEU A 1 83 ? -17.118 -1.104 -8.715 1.00 95.31 83 LEU A O 1
ATOM 656 N N . PRO A 1 84 ? -15.660 0.555 -8.307 1.00 95.50 84 PRO A N 1
ATOM 657 C CA . PRO A 1 84 ? -15.533 0.939 -9.707 1.00 95.50 84 PRO A CA 1
ATOM 658 C C . PRO A 1 84 ? -14.612 -0.033 -10.456 1.00 95.50 84 PRO A C 1
ATOM 660 O O . PRO A 1 84 ? -13.669 -0.583 -9.889 1.00 95.50 84 PRO A O 1
ATOM 663 N N . THR A 1 85 ? -14.848 -0.215 -11.753 1.00 96.31 85 THR A N 1
ATOM 664 C CA . THR A 1 85 ? -13.961 -1.002 -12.619 1.00 96.31 85 THR A CA 1
ATOM 665 C C . THR A 1 85 ? -12.860 -0.115 -13.203 1.00 96.31 85 THR A C 1
ATOM 667 O O . THR A 1 85 ? -13.154 0.922 -13.793 1.00 96.31 85 THR A O 1
ATOM 670 N N . LYS A 1 86 ? -11.600 -0.548 -13.102 1.00 95.56 86 LYS A N 1
ATOM 671 C CA . LYS A 1 86 ? -10.438 0.045 -13.788 1.00 95.56 86 LYS A CA 1
ATOM 672 C C . LYS A 1 86 ? -9.860 -0.985 -14.760 1.00 95.56 86 LYS A C 1
ATOM 674 O O . LYS A 1 86 ? -9.815 -2.165 -14.421 1.00 95.56 86 LYS A O 1
ATOM 679 N N . ARG A 1 87 ? -9.461 -0.559 -15.963 1.00 96.50 87 ARG A N 1
ATOM 680 C CA . ARG A 1 87 ? -8.934 -1.456 -17.013 1.00 96.50 87 ARG A CA 1
ATOM 681 C C . ARG A 1 87 ? -7.517 -1.124 -17.476 1.00 96.50 87 ARG A C 1
ATOM 683 O O . ARG A 1 87 ? -6.797 -2.035 -17.857 1.00 96.50 87 ARG A O 1
ATOM 690 N N . ASP A 1 88 ? -7.130 0.146 -17.449 1.00 96.25 88 ASP A N 1
ATOM 691 C CA . ASP A 1 88 ? -5.809 0.578 -17.935 1.00 96.25 88 ASP A CA 1
ATOM 692 C C . ASP A 1 88 ? -4.737 0.448 -16.847 1.00 96.25 88 ASP A C 1
ATOM 694 O O . ASP A 1 88 ? -5.051 0.153 -15.690 1.00 96.25 88 ASP A O 1
ATOM 698 N N . ASP A 1 89 ? -3.493 0.757 -17.204 1.00 95.81 89 ASP A N 1
ATOM 699 C CA . ASP A 1 89 ? -2.354 0.757 -16.290 1.00 95.81 89 ASP A CA 1
ATOM 700 C C . ASP A 1 89 ? -2.276 2.017 -15.394 1.00 95.81 89 ASP A C 1
ATOM 702 O O . ASP A 1 89 ? -3.207 2.834 -15.328 1.00 95.81 89 ASP A O 1
ATOM 706 N N . PHE A 1 90 ? -1.168 2.105 -14.649 1.00 95.81 90 PHE A N 1
ATOM 707 C CA . PHE A 1 90 ? -0.793 3.220 -13.775 1.00 95.81 90 PHE A CA 1
ATOM 708 C C . PHE A 1 90 ? 0.507 3.911 -14.239 1.00 95.81 90 PHE A C 1
ATOM 710 O O . PHE A 1 90 ? 1.215 4.503 -13.422 1.00 95.81 90 PHE A O 1
ATOM 717 N N . PHE A 1 91 ? 0.867 3.820 -15.527 1.00 95.00 91 PHE A N 1
ATOM 718 C CA . PHE A 1 91 ? 2.074 4.462 -16.059 1.00 95.00 91 PHE A CA 1
ATOM 719 C C . PHE A 1 91 ? 1.759 5.785 -16.782 1.00 95.00 91 PHE A C 1
ATOM 721 O O . PHE A 1 91 ? 0.736 5.887 -17.456 1.00 95.00 91 PHE A O 1
ATOM 728 N N . PRO A 1 92 ? 2.657 6.792 -16.719 1.00 94.75 92 PRO A N 1
ATOM 729 C CA . PRO A 1 92 ? 3.867 6.875 -15.896 1.00 94.75 92 PRO A CA 1
ATOM 730 C C . PRO A 1 92 ? 3.572 7.331 -14.456 1.00 94.75 92 PRO A C 1
ATOM 732 O O . PRO A 1 92 ? 2.758 8.221 -14.225 1.00 94.75 92 PRO A O 1
ATOM 735 N N . TYR A 1 93 ? 4.300 6.771 -13.488 1.00 96.19 93 TYR A N 1
ATOM 736 C CA . TYR A 1 93 ? 4.229 7.216 -12.096 1.00 96.19 93 TYR A CA 1
ATOM 737 C C . TYR A 1 93 ? 4.955 8.556 -11.904 1.00 96.19 93 TYR A C 1
ATOM 739 O O . TYR A 1 93 ? 6.067 8.745 -12.411 1.00 96.19 93 TYR A O 1
ATOM 747 N N . ALA A 1 94 ? 4.346 9.464 -11.142 1.00 96.50 94 ALA A N 1
ATOM 748 C CA . ALA A 1 94 ? 4.953 10.713 -10.700 1.00 96.50 94 ALA A CA 1
ATOM 749 C C . ALA A 1 94 ? 4.675 10.920 -9.210 1.00 96.50 94 ALA A C 1
ATOM 751 O O . ALA A 1 94 ? 3.527 10.820 -8.779 1.00 96.50 94 ALA A O 1
ATOM 752 N N . SER A 1 95 ? 5.723 11.202 -8.434 1.00 94.88 95 SER A N 1
ATOM 753 C CA . SER A 1 95 ? 5.588 11.517 -7.004 1.00 94.88 95 SER A CA 1
ATOM 754 C C . SER A 1 95 ? 5.122 12.954 -6.771 1.00 94.88 95 SER A C 1
ATOM 756 O O . SER A 1 95 ? 4.390 13.220 -5.826 1.00 94.88 95 SER A O 1
ATOM 758 N N . ASP A 1 96 ? 5.527 13.864 -7.660 1.00 95.38 96 ASP A N 1
ATOM 759 C CA . ASP A 1 96 ? 5.275 15.305 -7.603 1.00 95.38 96 ASP A CA 1
ATOM 760 C C . ASP A 1 96 ? 4.930 15.825 -9.008 1.00 95.38 96 ASP A C 1
ATOM 762 O O . ASP A 1 96 ? 5.265 15.155 -9.992 1.00 95.38 96 ASP A O 1
ATOM 766 N N . PRO A 1 97 ? 4.348 17.035 -9.151 1.00 94.88 97 PRO A N 1
ATOM 767 C CA . PRO A 1 97 ? 3.858 17.542 -10.438 1.00 94.88 97 PRO A CA 1
ATOM 768 C C . PRO A 1 97 ? 4.867 17.511 -11.597 1.00 94.88 97 PRO A C 1
ATOM 770 O O . PRO A 1 97 ? 4.470 17.344 -12.745 1.00 94.88 97 PRO A O 1
ATOM 773 N N . ASN A 1 98 ? 6.165 17.644 -11.300 1.00 95.00 98 ASN A N 1
ATOM 774 C CA . ASN A 1 98 ? 7.246 17.657 -12.292 1.00 95.00 98 ASN A CA 1
ATOM 775 C C . ASN A 1 98 ? 8.258 16.504 -12.115 1.00 95.00 98 ASN A C 1
ATOM 777 O O . ASN A 1 98 ? 9.313 16.514 -12.747 1.00 95.00 98 ASN A O 1
ATOM 781 N N . SER A 1 99 ? 7.958 15.510 -11.275 1.00 95.75 99 SER A N 1
ATOM 782 C CA . SER A 1 99 ? 8.867 14.404 -10.938 1.00 95.75 99 SER A CA 1
ATOM 783 C C . SER A 1 99 ? 8.353 13.089 -11.518 1.00 95.75 99 SER A C 1
ATOM 785 O O . SER A 1 99 ? 7.890 12.217 -10.786 1.00 95.75 99 SER A O 1
ATOM 787 N N . PHE A 1 100 ? 8.418 12.942 -12.844 1.00 96.62 100 PHE A N 1
ATOM 788 C CA . PHE A 1 100 ? 8.009 11.713 -13.531 1.00 96.62 100 PHE A CA 1
ATOM 789 C C . PHE A 1 100 ? 9.112 10.657 -13.490 1.00 96.62 100 PHE A C 1
ATOM 791 O O . PHE A 1 100 ? 10.253 10.897 -13.891 1.00 96.62 100 PHE A O 1
ATOM 798 N N . TRP A 1 101 ? 8.764 9.446 -13.068 1.00 95.81 101 TRP A N 1
ATOM 799 C CA . TRP A 1 101 ? 9.708 8.343 -12.922 1.00 95.81 101 TRP A CA 1
ATOM 800 C C . TRP A 1 101 ? 9.823 7.564 -14.237 1.00 95.81 101 TRP A C 1
ATOM 802 O O . TRP A 1 101 ? 9.577 6.368 -14.294 1.00 95.81 101 TRP A O 1
ATOM 812 N N . THR A 1 102 ? 10.183 8.238 -15.328 1.00 96.25 102 THR A N 1
ATOM 813 C CA . THR A 1 102 ? 10.374 7.599 -16.647 1.00 96.25 102 THR A CA 1
ATOM 814 C C . THR A 1 102 ? 11.843 7.291 -16.945 1.00 96.25 102 THR A C 1
ATOM 816 O O . THR A 1 102 ? 12.150 6.453 -17.790 1.00 96.25 102 THR A O 1
ATOM 819 N N . GLY A 1 103 ? 12.784 7.897 -16.210 1.00 96.00 103 GLY A N 1
ATOM 820 C CA . GLY A 1 103 ? 14.225 7.687 -16.405 1.00 96.00 103 GLY A CA 1
ATOM 821 C C . GLY A 1 103 ? 14.694 6.253 -16.126 1.00 96.00 103 GLY A C 1
ATOM 822 O O . GLY A 1 103 ? 15.632 5.759 -16.765 1.00 96.00 103 GLY A O 1
ATOM 823 N N . TYR A 1 104 ? 14.030 5.528 -15.216 1.00 95.44 104 TYR A N 1
ATOM 824 C CA . TYR A 1 104 ? 14.386 4.131 -14.951 1.00 95.44 104 TYR A CA 1
ATOM 825 C C . TYR A 1 104 ? 14.026 3.196 -16.113 1.00 95.44 104 TYR A C 1
ATOM 827 O O . TYR A 1 104 ? 14.577 2.097 -16.171 1.00 95.44 104 TYR A O 1
ATOM 835 N N . PHE A 1 105 ? 13.212 3.623 -17.089 1.00 96.19 105 PHE A N 1
ATOM 836 C CA . PHE A 1 105 ? 12.965 2.848 -18.309 1.00 96.19 105 PHE A CA 1
ATOM 837 C C . PHE A 1 105 ? 14.250 2.644 -19.124 1.00 96.19 105 PHE A C 1
ATOM 839 O O . PHE A 1 105 ? 14.481 1.553 -19.642 1.00 96.19 105 PHE A O 1
ATOM 846 N N . THR A 1 106 ? 15.180 3.607 -19.133 1.00 95.75 106 THR A N 1
ATOM 847 C CA . THR A 1 106 ? 16.447 3.526 -19.895 1.00 95.75 106 THR A CA 1
ATOM 848 C C . THR A 1 106 ? 17.699 3.355 -19.033 1.00 95.75 106 THR A C 1
ATOM 850 O O . THR A 1 106 ? 18.696 2.829 -19.517 1.00 95.75 106 THR A O 1
ATOM 853 N N . SER A 1 107 ? 17.652 3.702 -17.744 1.00 96.00 107 SER A N 1
ATOM 854 C CA . SER A 1 107 ? 18.789 3.573 -16.812 1.00 96.00 107 SER A CA 1
ATOM 855 C C . SER A 1 107 ? 19.448 2.181 -16.833 1.00 96.00 107 SER A C 1
ATOM 857 O O . SER A 1 107 ? 18.750 1.172 -16.782 1.00 96.00 107 SER A O 1
ATOM 859 N N . LYS A 1 108 ? 20.787 2.105 -16.862 1.00 94.81 108 LYS A N 1
ATOM 860 C CA . LYS A 1 108 ? 21.560 0.839 -16.929 1.00 94.81 108 LYS A CA 1
ATOM 861 C C . LYS A 1 108 ? 21.148 -0.068 -18.120 1.00 94.81 108 LYS A C 1
ATOM 863 O O . LYS A 1 108 ? 20.735 -1.209 -17.905 1.00 94.81 108 LYS A O 1
ATOM 868 N N . PRO A 1 109 ? 21.270 0.407 -19.376 1.00 95.19 109 PRO A N 1
ATOM 869 C CA . PRO A 1 109 ? 20.770 -0.304 -20.560 1.00 95.19 109 PRO A CA 1
ATOM 870 C C . PRO A 1 109 ? 21.439 -1.667 -20.787 1.00 95.19 109 PRO A C 1
ATOM 872 O O . PRO A 1 109 ? 20.773 -2.603 -21.212 1.00 95.19 109 PRO A O 1
ATOM 875 N N . THR A 1 110 ? 22.720 -1.811 -20.435 1.00 93.56 110 THR A N 1
ATOM 876 C CA . THR A 1 110 ? 23.463 -3.074 -20.565 1.00 93.56 110 THR A CA 1
ATOM 877 C C . THR A 1 110 ? 22.821 -4.210 -19.765 1.00 93.56 110 THR A C 1
ATOM 879 O O . THR A 1 110 ? 22.654 -5.305 -20.284 1.00 93.56 110 THR A O 1
ATOM 882 N N . ILE A 1 111 ? 22.392 -3.949 -18.523 1.00 95.62 111 ILE A N 1
ATOM 883 C CA . ILE A 1 111 ? 21.748 -4.973 -17.682 1.00 95.62 111 ILE A CA 1
ATOM 884 C C . ILE A 1 111 ? 20.373 -5.344 -18.244 1.00 95.62 111 ILE A C 1
ATOM 886 O O . ILE A 1 111 ? 20.002 -6.512 -18.237 1.00 95.62 111 ILE A O 1
ATOM 890 N N . LYS A 1 112 ? 19.629 -4.369 -18.781 1.00 93.44 112 LYS A N 1
ATOM 891 C CA . LYS A 1 112 ? 18.339 -4.641 -19.429 1.00 93.44 112 LYS A CA 1
ATOM 892 C C . LYS A 1 112 ? 18.481 -5.496 -20.685 1.00 93.44 112 LYS A C 1
ATOM 894 O O . LYS A 1 112 ? 17.606 -6.308 -20.957 1.00 93.44 112 LYS A O 1
ATOM 899 N N . LEU A 1 113 ? 19.555 -5.313 -21.454 1.00 92.62 113 LEU A N 1
ATOM 900 C CA . LEU A 1 113 ? 19.847 -6.180 -22.594 1.00 92.62 113 LEU A CA 1
ATOM 901 C C . LEU A 1 113 ? 20.162 -7.605 -22.125 1.00 92.62 113 LEU A C 1
ATOM 903 O O . LEU A 1 113 ? 19.547 -8.546 -22.619 1.00 92.62 113 LEU A O 1
ATOM 907 N N . TYR A 1 114 ? 21.036 -7.749 -21.124 1.00 91.94 114 TYR A N 1
ATOM 908 C CA . TYR A 1 114 ? 21.370 -9.059 -20.559 1.00 91.94 114 TYR A CA 1
ATOM 909 C C . TYR A 1 114 ? 20.153 -9.801 -19.995 1.00 91.94 114 TYR A C 1
ATOM 911 O O . TYR A 1 114 ? 20.066 -11.015 -20.141 1.00 91.94 114 TYR A O 1
ATOM 919 N N . GLU A 1 115 ? 19.191 -9.100 -19.391 1.00 91.31 115 GLU A N 1
ATOM 920 C CA . GLU A 1 115 ? 17.935 -9.710 -18.936 1.00 91.31 115 GLU A CA 1
ATOM 921 C C . GLU A 1 115 ? 17.118 -10.280 -20.107 1.00 91.31 115 GLU A C 1
ATOM 923 O O . GLU A 1 115 ? 16.682 -11.429 -20.039 1.00 91.31 115 GLU A O 1
ATOM 928 N N . ARG A 1 116 ? 16.989 -9.539 -21.217 1.00 89.50 116 ARG A N 1
ATOM 929 C CA . ARG A 1 116 ? 16.250 -9.999 -22.406 1.00 89.50 116 ARG A CA 1
ATOM 930 C C . ARG A 1 116 ? 16.906 -11.202 -23.070 1.00 89.50 116 ARG A C 1
ATOM 932 O O . ARG A 1 116 ? 16.215 -12.154 -23.437 1.00 89.50 116 ARG A O 1
ATOM 939 N N . GLU A 1 117 ? 18.224 -11.155 -23.232 1.00 88.56 117 GLU A N 1
ATOM 940 C CA . GLU A 1 117 ? 18.989 -12.262 -23.805 1.00 88.56 117 GLU A CA 1
ATOM 941 C C . GLU A 1 117 ? 18.937 -13.492 -22.890 1.00 88.56 117 GLU A C 1
ATOM 943 O O . GLU A 1 117 ? 18.606 -14.587 -23.348 1.00 88.56 117 GLU A O 1
ATOM 948 N N . GLY A 1 118 ? 19.142 -13.301 -21.583 1.00 84.62 118 GLY A N 1
ATOM 949 C CA . GLY A 1 118 ? 19.045 -14.357 -20.578 1.00 84.62 118 GLY A CA 1
ATOM 950 C C . GLY A 1 118 ? 17.661 -15.010 -20.525 1.00 84.62 118 GLY A C 1
ATOM 951 O O . GLY A 1 118 ? 17.564 -16.235 -20.487 1.00 84.62 118 GLY A O 1
ATOM 952 N N . ASN A 1 119 ? 16.581 -14.228 -20.605 1.00 86.38 119 ASN A N 1
ATOM 953 C CA . ASN A 1 119 ? 15.219 -14.761 -20.665 1.00 86.38 119 ASN A CA 1
ATOM 954 C C . ASN A 1 119 ? 15.002 -15.637 -21.913 1.00 86.38 119 ASN A C 1
ATOM 956 O O . ASN A 1 119 ? 14.463 -16.738 -21.803 1.00 86.38 119 ASN A O 1
ATOM 960 N N . SER A 1 120 ? 15.473 -15.207 -23.091 1.00 82.69 120 SER A N 1
ATOM 961 C CA . SER A 1 120 ? 15.377 -16.032 -24.306 1.00 82.69 120 SER A CA 1
ATOM 962 C C . SER A 1 120 ? 16.156 -17.343 -24.188 1.00 82.69 120 SER A C 1
ATOM 964 O O . SER A 1 120 ? 15.738 -18.344 -24.768 1.00 82.69 120 SER A O 1
ATOM 966 N N . VAL A 1 121 ? 17.292 -17.337 -23.492 1.00 78.19 121 VAL A N 1
ATOM 967 C CA . VAL A 1 121 ? 18.098 -18.538 -23.241 1.00 78.19 121 VAL A CA 1
ATOM 968 C C . VAL A 1 121 ? 17.343 -19.513 -22.335 1.00 78.19 121 VAL A C 1
ATOM 970 O O . VAL A 1 121 ? 17.216 -20.687 -22.679 1.00 78.19 121 VAL A O 1
ATOM 973 N N . LEU A 1 122 ? 16.779 -19.025 -21.226 1.00 77.62 122 LEU A N 1
ATOM 974 C CA . LEU A 1 122 ? 16.062 -19.857 -20.253 1.00 77.62 122 LEU A CA 1
ATOM 975 C C . LEU A 1 122 ? 14.798 -20.501 -20.842 1.00 77.62 122 LEU A C 1
ATOM 977 O O . LEU A 1 122 ? 14.563 -21.683 -20.622 1.00 77.62 122 LEU A O 1
ATOM 981 N N . GLN A 1 123 ? 14.032 -19.774 -21.658 1.00 77.88 123 GLN A N 1
ATOM 982 C CA . GLN A 1 123 ? 12.828 -20.325 -22.298 1.00 77.88 123 GLN A CA 1
ATOM 983 C C . GLN A 1 123 ? 13.134 -21.437 -23.316 1.00 77.88 123 GLN A C 1
ATOM 985 O O . GLN A 1 123 ? 12.305 -22.317 -23.537 1.00 77.88 123 GLN A O 1
ATOM 990 N N . ARG A 1 124 ? 14.313 -21.407 -23.953 1.00 67.81 124 ARG A N 1
ATOM 991 C CA . ARG A 1 124 ? 14.745 -22.456 -24.894 1.00 67.81 124 ARG A CA 1
ATOM 992 C C . ARG A 1 124 ? 15.203 -23.720 -24.177 1.00 67.81 124 ARG A C 1
ATOM 994 O O . ARG A 1 124 ? 14.915 -24.813 -24.658 1.00 67.81 124 ARG A O 1
ATOM 1001 N N . ASP A 1 125 ? 15.897 -23.567 -23.050 1.00 62.78 125 ASP A N 1
ATOM 1002 C CA . ASP A 1 125 ? 16.374 -24.697 -22.246 1.00 62.78 125 ASP A CA 1
ATOM 1003 C C . ASP A 1 125 ? 15.209 -25.552 -21.710 1.00 62.78 125 ASP A C 1
ATOM 1005 O O . ASP A 1 125 ? 15.331 -26.774 -21.674 1.00 62.78 125 ASP A O 1
ATOM 1009 N N . ASP A 1 126 ? 14.063 -24.947 -21.383 1.00 57.84 126 ASP A N 1
ATOM 1010 C CA . ASP A 1 126 ? 12.884 -25.675 -20.885 1.00 57.84 126 ASP A CA 1
ATOM 1011 C C . ASP A 1 126 ? 12.129 -26.460 -21.978 1.00 57.84 126 ASP A C 1
ATOM 1013 O O . ASP A 1 126 ? 11.404 -27.408 -21.671 1.00 57.84 126 ASP A O 1
ATOM 1017 N N . PHE A 1 127 ? 12.283 -26.090 -23.257 1.00 50.50 127 PHE A N 1
ATOM 1018 C CA . PHE A 1 127 ? 11.497 -26.653 -24.365 1.00 50.50 127 PHE A CA 1
ATOM 1019 C C . PHE A 1 127 ? 12.255 -27.670 -25.232 1.00 50.50 127 PHE A C 1
ATOM 1021 O O . PHE A 1 127 ? 11.670 -28.221 -26.160 1.00 50.50 127 PHE A O 1
ATOM 1028 N N . SER A 1 128 ? 13.539 -27.938 -24.982 1.00 48.41 128 SER A N 1
ATOM 1029 C CA . SER A 1 128 ? 14.342 -28.785 -25.875 1.00 48.41 128 SER A CA 1
ATOM 1030 C C . SER A 1 128 ? 14.408 -30.251 -25.409 1.00 48.41 128 SER A C 1
ATOM 1032 O O . SER A 1 128 ? 15.229 -30.581 -24.549 1.00 48.41 128 SER A O 1
ATOM 1034 N N . PRO A 1 129 ? 13.603 -31.181 -25.970 1.00 50.41 129 PRO A N 1
ATOM 1035 C CA . PRO A 1 129 ? 13.912 -32.600 -25.884 1.00 50.41 129 PRO A CA 1
ATOM 1036 C C . PRO A 1 129 ? 15.158 -32.882 -26.731 1.00 50.41 129 PRO A C 1
ATOM 1038 O O . PRO A 1 129 ? 15.172 -32.680 -27.945 1.00 50.41 129 PRO A O 1
ATOM 1041 N N . TYR A 1 130 ? 16.222 -33.354 -26.084 1.00 52.78 130 TYR A N 1
ATOM 1042 C CA . TYR A 1 130 ? 17.441 -33.776 -26.764 1.00 52.78 130 TYR A CA 1
ATOM 1043 C C . TYR A 1 130 ? 17.165 -34.995 -27.651 1.00 52.78 130 TYR A C 1
ATOM 1045 O O . TYR A 1 130 ? 16.989 -36.105 -27.147 1.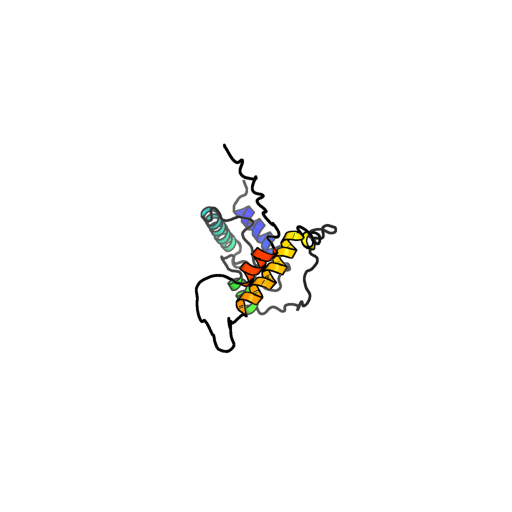00 52.78 130 TYR A O 1
ATOM 1053 N N . ALA A 1 131 ? 17.197 -34.793 -28.966 1.00 49.50 131 ALA A N 1
ATOM 1054 C CA . ALA A 1 131 ? 17.448 -35.851 -29.933 1.00 49.50 131 ALA A CA 1
ATOM 1055 C C . ALA A 1 131 ? 18.704 -35.471 -30.723 1.00 49.50 131 ALA A C 1
ATOM 1057 O O . ALA A 1 131 ? 18.692 -34.508 -31.489 1.00 49.50 131 ALA A O 1
ATOM 1058 N N . SER A 1 132 ? 19.814 -36.176 -30.485 1.00 47.94 132 SER A N 1
ATOM 1059 C CA . SER A 1 132 ? 21.033 -36.004 -31.288 1.00 47.94 132 SER A CA 1
ATOM 1060 C C . SER A 1 132 ? 20.919 -36.701 -32.643 1.00 47.94 132 SER A C 1
ATOM 1062 O O . SER A 1 132 ? 21.660 -36.358 -33.554 1.00 47.94 132 SER A O 1
ATOM 1064 N N . ASP A 1 133 ? 19.976 -37.641 -32.772 1.00 47.81 133 ASP A N 1
ATOM 1065 C CA . ASP A 1 133 ? 19.652 -38.403 -33.976 1.00 47.81 133 ASP A CA 1
ATOM 1066 C C . ASP A 1 133 ? 18.155 -38.783 -33.964 1.00 47.81 133 ASP A C 1
ATOM 1068 O O . ASP A 1 133 ? 17.544 -38.804 -32.892 1.00 47.81 133 ASP A O 1
ATOM 1072 N N . PRO A 1 134 ? 17.549 -39.174 -35.106 1.00 54.12 134 PRO A N 1
ATOM 1073 C CA . PRO A 1 134 ? 16.135 -39.576 -35.180 1.00 54.12 134 PRO A CA 1
ATOM 1074 C C . PRO A 1 134 ? 15.730 -40.734 -34.249 1.00 54.12 134 PRO A C 1
ATOM 1076 O O . PRO A 1 134 ? 14.541 -40.961 -34.046 1.00 54.12 134 PRO A O 1
ATOM 1079 N N . ASN A 1 135 ? 16.708 -41.464 -33.699 1.00 51.31 135 ASN A N 1
ATOM 1080 C CA . ASN A 1 135 ? 16.511 -42.673 -32.898 1.00 51.31 135 ASN A CA 1
ATOM 1081 C C . ASN A 1 135 ? 17.120 -42.598 -31.483 1.00 51.31 135 ASN A C 1
ATOM 1083 O O . ASN A 1 135 ? 17.193 -43.627 -30.811 1.00 51.31 135 ASN A O 1
ATOM 1087 N N . SER A 1 136 ? 17.578 -41.435 -31.008 1.00 51.12 136 SER A N 1
ATOM 1088 C CA . SER A 1 136 ? 18.190 -41.304 -29.679 1.00 51.12 136 SER A CA 1
ATOM 1089 C C . SER A 1 136 ? 17.424 -40.313 -28.803 1.00 51.12 136 SER A C 1
ATOM 1091 O O . SER A 1 136 ? 17.474 -39.107 -29.006 1.00 51.12 136 SER A O 1
ATOM 1093 N N . PHE A 1 137 ? 16.740 -40.831 -27.779 1.00 43.91 137 PHE A N 1
ATOM 1094 C CA . PHE A 1 137 ? 16.133 -40.030 -26.715 1.00 43.91 137 PHE A CA 1
ATOM 1095 C C . PHE A 1 137 ? 16.890 -40.314 -25.418 1.00 43.91 137 PHE A C 1
ATOM 1097 O O . PHE A 1 137 ? 16.680 -41.343 -24.775 1.00 43.91 137 PHE A O 1
ATOM 1104 N N . TRP A 1 138 ? 17.815 -39.428 -25.048 1.00 39.00 138 TRP A N 1
ATOM 1105 C CA . TRP A 1 138 ? 18.516 -39.530 -23.769 1.00 39.00 138 TRP A CA 1
ATOM 1106 C C . TRP A 1 138 ? 17.701 -38.837 -22.677 1.00 39.00 138 TRP A C 1
ATOM 1108 O O . TRP A 1 138 ? 17.721 -37.617 -22.540 1.00 39.00 138 TRP A O 1
ATOM 1118 N N . THR A 1 139 ? 17.018 -39.623 -21.845 1.00 42.41 139 THR A N 1
ATOM 1119 C CA . THR A 1 139 ? 16.497 -39.165 -20.550 1.00 42.41 139 THR A CA 1
ATOM 1120 C C . THR A 1 139 ? 17.631 -39.216 -19.522 1.00 42.41 139 THR A C 1
ATOM 1122 O O . THR A 1 139 ? 17.683 -40.105 -18.674 1.00 42.41 139 THR A O 1
ATOM 1125 N N . GLY A 1 140 ? 18.605 -38.315 -19.651 1.00 40.84 140 GLY A N 1
ATOM 1126 C CA . GLY A 1 140 ? 19.790 -38.263 -18.797 1.00 40.84 140 GLY A CA 1
ATOM 1127 C C . GLY A 1 140 ? 19.898 -36.936 -18.060 1.00 40.84 140 GLY A C 1
ATOM 1128 O O . GLY A 1 140 ? 20.522 -36.002 -18.552 1.00 40.84 140 GLY A O 1
ATOM 1129 N N . TYR A 1 141 ? 19.331 -36.870 -16.853 1.00 45.94 141 TYR A N 1
ATOM 1130 C CA . TYR A 1 141 ? 19.767 -35.930 -15.822 1.00 45.94 141 TYR A CA 1
ATOM 1131 C C . TYR A 1 141 ? 21.262 -36.164 -15.600 1.00 45.94 141 TYR A C 1
ATOM 1133 O O . TYR A 1 141 ? 21.584 -37.135 -14.945 1.00 45.94 141 TYR A O 1
ATOM 1141 N N . PHE A 1 142 ? 22.160 -35.382 -16.193 1.00 40.97 142 PHE A N 1
ATOM 1142 C CA . PHE A 1 142 ? 23.478 -35.008 -15.660 1.00 40.97 142 PHE A CA 1
ATOM 1143 C C . PHE A 1 142 ? 24.266 -34.284 -16.763 1.00 40.97 142 PHE A C 1
ATOM 1145 O O . PHE A 1 142 ? 24.614 -34.837 -17.800 1.00 40.97 142 PHE A O 1
ATOM 1152 N N . THR A 1 143 ? 24.623 -33.039 -16.451 1.00 45.88 143 THR A N 1
ATOM 1153 C CA . THR A 1 143 ? 25.574 -32.156 -17.141 1.00 45.88 143 THR A CA 1
ATOM 1154 C C . THR A 1 143 ? 25.037 -31.259 -18.270 1.00 45.88 143 THR A C 1
ATOM 1156 O O . THR A 1 143 ? 24.911 -31.611 -19.435 1.00 45.88 143 THR A O 1
ATOM 1159 N N . SER A 1 144 ? 24.919 -29.988 -17.879 1.00 49.34 144 SER A N 1
ATOM 1160 C CA . SER A 1 144 ? 25.079 -28.768 -18.672 1.00 49.34 144 SER A CA 1
ATOM 1161 C C . SER A 1 144 ? 23.933 -28.299 -19.564 1.00 49.34 144 SER A C 1
ATOM 1163 O O . SER A 1 144 ? 23.721 -28.788 -20.665 1.00 49.34 144 SER A O 1
ATOM 1165 N N . LYS A 1 145 ? 23.309 -27.219 -19.089 1.00 58.19 145 LYS A N 1
ATOM 1166 C CA . LYS A 1 145 ? 22.493 -26.264 -19.838 1.00 58.19 145 LYS A CA 1
ATOM 1167 C C . LYS A 1 145 ? 23.210 -25.874 -21.150 1.00 58.19 145 LYS A C 1
ATOM 1169 O O . LYS A 1 145 ? 24.183 -25.114 -21.105 1.00 58.19 145 LYS A O 1
ATOM 1174 N N . PRO A 1 146 ? 22.813 -26.434 -22.302 1.00 54.88 146 PRO A N 1
ATOM 1175 C CA . PRO A 1 146 ? 23.545 -26.324 -23.559 1.00 54.88 146 PRO A CA 1
ATOM 1176 C C . PRO A 1 146 ? 23.424 -24.909 -24.115 1.00 54.88 146 PRO A C 1
ATOM 1178 O O . PRO A 1 146 ? 24.378 -24.399 -24.699 1.00 54.88 146 PRO A O 1
ATOM 1181 N N . THR A 1 147 ? 22.301 -24.239 -23.848 1.00 55.25 147 THR A N 1
ATOM 1182 C CA . THR A 1 147 ? 22.093 -22.849 -24.237 1.00 55.25 147 THR A CA 1
ATOM 1183 C C . THR A 1 147 ? 22.968 -21.910 -23.408 1.00 55.25 147 THR A C 1
ATOM 1185 O O .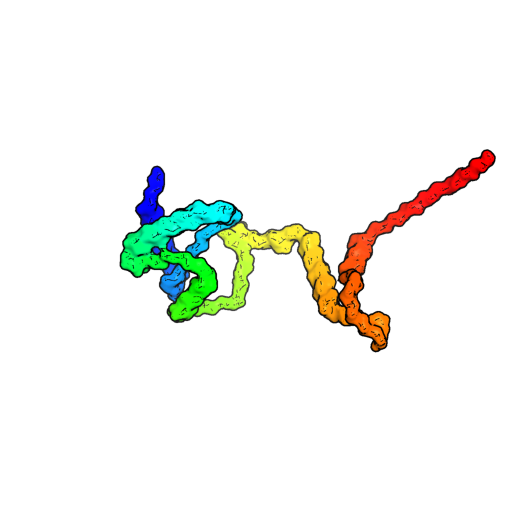 THR A 1 147 ? 23.548 -20.988 -23.966 1.00 55.25 147 THR A O 1
ATOM 1188 N N . ILE A 1 148 ? 23.194 -22.190 -22.117 1.00 59.16 148 ILE A N 1
ATOM 1189 C CA . ILE A 1 148 ? 24.185 -21.449 -21.311 1.00 59.16 148 ILE A CA 1
ATOM 1190 C C . ILE A 1 148 ? 25.616 -21.678 -21.807 1.00 59.16 148 ILE A C 1
ATOM 1192 O O . ILE A 1 148 ? 26.377 -20.720 -21.888 1.00 59.16 148 ILE A O 1
ATOM 1196 N N . LYS A 1 149 ? 25.986 -22.906 -22.190 1.00 59.25 149 LYS A N 1
ATOM 1197 C CA . LYS A 1 149 ? 27.305 -23.173 -22.792 1.00 59.25 149 LYS A CA 1
ATOM 1198 C C . LYS A 1 149 ? 27.499 -22.439 -24.123 1.00 59.25 149 LYS A C 1
ATOM 1200 O O . LYS A 1 149 ? 28.596 -21.959 -24.396 1.00 59.25 149 LYS A O 1
ATOM 1205 N N . LEU A 1 150 ? 26.455 -22.354 -24.952 1.00 59.75 150 LEU A N 1
ATOM 1206 C CA . LEU A 1 150 ? 26.479 -21.570 -26.189 1.00 59.75 150 LEU A CA 1
ATOM 1207 C C . LEU A 1 150 ? 26.622 -20.074 -25.884 1.00 59.75 150 LEU A C 1
ATOM 1209 O O . LEU A 1 150 ? 27.464 -19.416 -26.481 1.00 59.75 150 LEU A O 1
ATOM 1213 N N . TYR A 1 151 ? 25.872 -19.565 -24.908 1.00 62.06 151 TYR A N 1
ATOM 1214 C CA . TYR A 1 151 ? 25.908 -18.160 -24.514 1.00 62.06 151 TYR A CA 1
ATOM 1215 C C . TYR A 1 151 ? 27.255 -17.755 -23.890 1.00 62.06 151 TYR A C 1
ATOM 1217 O O . TYR A 1 151 ? 27.791 -16.702 -24.212 1.00 62.06 151 TYR A O 1
ATOM 1225 N N . GLU A 1 152 ? 27.867 -18.608 -23.064 1.00 60.00 152 GLU A N 1
ATOM 1226 C CA . GLU A 1 152 ? 29.223 -18.394 -22.535 1.00 60.00 152 GLU A CA 1
ATOM 1227 C C . GLU A 1 152 ? 30.276 -18.395 -23.654 1.00 60.00 152 GLU A C 1
ATOM 1229 O O . GLU A 1 152 ? 31.227 -17.615 -23.622 1.00 60.00 152 GLU A O 1
ATOM 1234 N N . ARG A 1 153 ? 30.087 -19.235 -24.680 1.00 57.03 153 ARG A N 1
ATOM 1235 C CA . ARG A 1 153 ? 30.944 -19.262 -25.869 1.00 57.03 153 ARG A CA 1
ATOM 1236 C C . ARG A 1 153 ? 30.766 -18.022 -26.752 1.00 57.03 153 ARG A C 1
ATOM 1238 O O . ARG A 1 153 ? 31.750 -17.555 -27.313 1.00 57.03 153 ARG A O 1
ATOM 1245 N N . GLU A 1 154 ? 29.550 -17.502 -26.889 1.00 60.00 154 GLU A N 1
ATOM 1246 C CA . GLU A 1 154 ? 29.260 -16.282 -27.659 1.00 60.00 154 GLU A CA 1
ATOM 1247 C C . GLU A 1 154 ? 29.667 -15.003 -26.905 1.00 60.00 154 GLU A C 1
ATOM 1249 O O . GLU A 1 154 ? 30.150 -14.056 -27.523 1.00 60.00 154 GLU A O 1
ATOM 1254 N N . GLY A 1 155 ? 29.543 -14.989 -25.574 1.00 58.38 155 GLY A N 1
ATOM 1255 C CA . GLY A 1 155 ? 29.943 -13.873 -24.713 1.00 58.38 155 GLY A CA 1
ATOM 1256 C C . GLY A 1 155 ? 31.455 -13.763 -24.489 1.00 58.38 155 GLY A C 1
ATOM 1257 O O . GLY A 1 155 ? 31.961 -12.664 -24.271 1.00 58.38 155 GLY A O 1
ATOM 1258 N N . ASN A 1 156 ? 32.196 -14.872 -24.580 1.00 55.25 156 ASN A N 1
ATOM 1259 C CA . ASN A 1 156 ? 33.658 -14.882 -24.513 1.00 55.25 156 ASN A CA 1
ATOM 1260 C C . ASN A 1 156 ? 34.273 -14.806 -25.918 1.00 55.25 156 ASN A C 1
ATOM 1262 O O . ASN A 1 156 ? 34.727 -15.796 -26.486 1.00 55.25 156 ASN A O 1
ATOM 1266 N N . ASN A 1 157 ? 34.358 -13.599 -26.467 1.00 55.78 157 ASN A N 1
ATOM 1267 C CA . ASN A 1 157 ? 35.028 -13.293 -27.737 1.00 55.78 157 ASN A CA 1
ATOM 1268 C C . ASN A 1 157 ? 36.558 -13.096 -27.607 1.00 55.78 157 ASN A C 1
ATOM 1270 O O . ASN A 1 157 ? 37.199 -12.543 -28.503 1.00 55.78 157 ASN A O 1
ATOM 1274 N N . VAL A 1 158 ? 37.167 -13.551 -26.507 1.00 55.25 158 VAL A N 1
ATOM 1275 C CA . VAL A 1 158 ? 38.611 -13.425 -26.262 1.00 55.25 158 VAL A CA 1
ATOM 1276 C C . VAL A 1 158 ? 39.359 -14.608 -26.871 1.00 55.25 158 VAL A C 1
ATOM 1278 O O . VAL A 1 158 ? 39.254 -15.744 -26.415 1.00 55.25 158 VAL A O 1
ATOM 1281 N N . LEU A 1 159 ? 40.169 -14.321 -27.888 1.00 57.25 159 LEU A N 1
ATOM 1282 C CA . LEU A 1 159 ? 41.095 -15.273 -28.495 1.00 57.25 159 LEU A CA 1
ATOM 1283 C C . LEU A 1 159 ? 42.473 -15.115 -27.838 1.00 57.25 159 LEU A C 1
ATOM 1285 O O . LEU A 1 159 ? 43.184 -14.143 -28.087 1.00 57.25 159 LEU A O 1
ATOM 1289 N N . GLN A 1 160 ? 42.855 -16.064 -26.981 1.00 57.59 160 GLN A N 1
ATOM 1290 C CA . GLN A 1 160 ? 44.205 -16.115 -26.421 1.00 57.59 160 GLN A CA 1
ATOM 1291 C C . GLN A 1 160 ? 45.137 -16.827 -27.408 1.00 57.59 160 GLN A C 1
ATOM 1293 O O . GLN A 1 160 ? 44.964 -18.008 -27.700 1.00 57.59 160 GLN A O 1
ATOM 1298 N N . VAL A 1 161 ? 46.144 -16.111 -27.909 1.00 65.50 161 VAL A N 1
ATOM 1299 C CA . VAL A 1 161 ? 47.194 -16.665 -28.773 1.00 65.50 161 VAL A CA 1
ATOM 1300 C C . VAL A 1 161 ? 48.511 -16.658 -28.005 1.00 65.50 161 VAL A C 1
ATOM 1302 O O . VAL A 1 161 ? 48.988 -15.603 -27.594 1.00 65.50 161 VAL A O 1
ATOM 1305 N N . SER A 1 162 ? 49.120 -17.830 -27.815 1.00 59.72 162 SER A N 1
ATOM 1306 C CA . SER A 1 162 ? 50.495 -17.942 -27.322 1.00 59.72 162 SER A CA 1
ATOM 1307 C C . SER A 1 162 ? 51.454 -18.072 -28.503 1.00 59.72 162 SER A C 1
ATOM 1309 O O . SER A 1 162 ? 51.375 -19.042 -29.258 1.00 59.72 162 SER A O 1
ATOM 1311 N N . VAL A 1 163 ? 52.382 -17.128 -28.655 1.00 68.69 163 VAL A N 1
ATOM 1312 C CA . VAL A 1 163 ? 53.465 -17.230 -29.641 1.00 68.69 163 VAL A CA 1
ATOM 1313 C C . VAL A 1 163 ? 54.685 -17.844 -28.956 1.00 68.69 163 VAL A C 1
ATOM 1315 O O . VAL A 1 163 ? 55.229 -17.268 -28.014 1.00 68.69 163 VAL A O 1
ATOM 1318 N N . GLY A 1 164 ? 55.104 -19.028 -29.407 1.00 61.19 164 GLY A N 1
ATOM 1319 C CA . GLY A 1 164 ? 56.324 -19.673 -28.925 1.00 61.19 164 GLY A CA 1
ATOM 1320 C C . GLY A 1 164 ? 57.566 -18.914 -29.394 1.00 61.19 164 GLY A C 1
ATOM 1321 O O . GLY A 1 164 ? 57.687 -18.593 -30.577 1.00 61.19 164 GLY A O 1
ATOM 1322 N N . ARG A 1 165 ? 58.507 -18.628 -28.485 1.00 57.19 165 ARG A N 1
ATOM 1323 C CA . ARG A 1 165 ? 59.852 -18.191 -28.889 1.00 57.19 165 ARG A CA 1
ATOM 1324 C C . ARG A 1 165 ? 60.568 -19.364 -29.567 1.00 57.19 165 ARG A C 1
ATOM 1326 O O . ARG A 1 165 ? 60.460 -20.485 -29.066 1.00 57.19 165 ARG A O 1
ATOM 1333 N N . PRO A 1 166 ? 61.293 -19.136 -30.675 1.00 57.38 166 PRO A N 1
ATOM 1334 C CA . PRO A 1 166 ? 62.067 -20.195 -31.301 1.00 57.38 166 PRO A CA 1
ATOM 1335 C C . PRO A 1 166 ? 63.129 -20.683 -30.312 1.00 57.38 166 PRO A C 1
ATOM 1337 O O . PRO A 1 166 ? 63.798 -19.873 -29.669 1.00 57.38 166 PRO A O 1
ATOM 1340 N N . ALA A 1 167 ? 63.248 -22.003 -30.176 1.00 58.50 167 ALA A N 1
ATOM 1341 C CA . ALA A 1 167 ? 64.280 -22.621 -29.359 1.00 58.50 167 ALA A CA 1
ATOM 1342 C C . ALA A 1 167 ? 65.656 -22.166 -29.865 1.00 58.50 167 ALA A C 1
ATOM 1344 O O . ALA A 1 167 ? 65.997 -22.385 -31.031 1.00 58.50 167 ALA A O 1
ATOM 1345 N N . THR A 1 168 ? 66.439 -21.519 -29.003 1.00 56.38 168 THR A N 1
ATOM 1346 C CA . THR A 1 168 ? 67.865 -21.330 -29.254 1.00 56.38 168 THR A CA 1
ATOM 1347 C C . THR A 1 168 ? 68.504 -22.716 -29.286 1.00 56.38 168 THR A C 1
ATOM 1349 O O . THR A 1 168 ? 68.389 -23.483 -28.334 1.00 56.38 168 THR A O 1
ATOM 1352 N N . ARG A 1 169 ? 69.109 -23.074 -30.424 1.00 52.16 169 ARG A N 1
ATOM 1353 C CA . ARG A 1 169 ? 70.019 -24.219 -30.505 1.00 52.16 169 ARG A CA 1
ATOM 1354 C C . ARG A 1 169 ? 71.265 -23.846 -29.713 1.00 52.16 169 ARG A C 1
ATOM 1356 O O . ARG A 1 169 ? 72.083 -23.075 -30.209 1.00 52.16 169 ARG A O 1
ATOM 1363 N N . ASP A 1 170 ? 71.370 -24.368 -28.501 1.00 49.50 170 ASP A N 1
ATOM 1364 C CA . ASP A 1 170 ? 72.631 -24.387 -27.774 1.00 49.50 170 ASP A CA 1
ATOM 1365 C C . ASP A 1 170 ? 73.548 -25.425 -28.448 1.00 49.50 170 ASP A C 1
ATOM 1367 O O . ASP A 1 170 ? 73.119 -26.551 -28.725 1.00 49.50 170 ASP A O 1
ATOM 1371 N N . ASN A 1 171 ? 74.762 -24.986 -28.801 1.00 41.94 171 ASN A N 1
ATOM 1372 C CA . ASN A 1 171 ? 75.859 -25.807 -29.331 1.00 41.94 171 ASN A CA 1
ATOM 1373 C C . ASN A 1 171 ? 76.554 -26.584 -28.211 1.00 41.94 171 ASN A C 1
ATOM 1375 O O . ASN A 1 171 ? 76.729 -25.991 -27.122 1.00 41.94 171 ASN A O 1
#

InterPro domains:
  IPR000602 Glycoside hydrolase family 38, N-terminal domain [PF01074] (3-95)
  IPR011330 Glycoside hydrolase/deacetylase, beta/alpha-barrel [SSF88713] (4-97)
  IPR027291 Glycoside hydrolase 38, N-terminal domain superfamily [G3DSA:3.20.110.10] (1-60)
  IPR028995 Glycoside hydrolase families 57/38, central domain superfamily [SSF88688] (98-124)
  IPR028995 Glycoside hydrolase families 57/38, central domain superfamily [SSF88688] (135-161)
  IPR037094 Glycoside hydrolase family 38, central domain superfamily [G3DSA:1.20.1270.50] (61-123)
  IPR037094 Glycoside hydrolase family 38, central domain superfamily [G3DSA:1.20.1270.50] (124-168)
  IPR050843 Glycosyl Hydrolase Family 38 [PTHR11607] (4-123)

Secondary structure (DSSP, 8-state):
---HHHHHHHHHHHHHHHHTT-SSS--------TT--TTHHHHHHHHHHHHHHHHHHTTTS-------HHHHHHHHHHT---PPP--S--PSPBSSTT-BTTGGGTSSHHHHHHHHHHHHHHHHHTT----SSTT-------S--HHHHHHHHHH------PPPPPPP---

Radius of gyration: 30.92 Å; chains: 1; bounding box: 96×60×62 Å

pLDDT: mean 81.88, std 18.63, range [39.0, 97.56]

Foldseek 3Di:
DDDLVNVLVVVVVVCVVQCVVDQFPADDDDPDDDPPPPPVVVVVVVVVSSQVVNCVVCVPVDHDDDDDPVRRVVRVVVRPGDDDDDDDDDPFDAPDPPRTPCVVVPPPVVVVVVVVLVVVLVVVLVPDQDDPDPPDGDPDPDDDSVSVVVVVVVVPPDDDDDDDDPDDPDD